Protein AF-A0A0F9TYP6-F1 (afdb_monomer_lite)

Foldseek 3Di:
DPPDPVVLVVLLVVLLVVCCVVPNLPDPDDPVVLVVQLVVLVVQLVVCVVVVPPVSVSVSVSSNSNSVVSVCVSVVDDDPPPPDDDDDDD

pLDDT: mean 87.06, std 16.46, range [35.16, 98.81]

Organism: NCBI:txid412755

Secondary structure (DSSP, 8-state):
----HHHHHHHHHHHHHHHHHHH-S-----HHHHHHHHHHHHHHHHHHHHHT-HHHHHHHHHHHHHHHHHHHHHTT--PPPTTS------

Sequence (90 aa):
MNFTFEGVTHAVYSERQRQDIKWGSQRHLDDTLWATILGEEYGELCEAILERDEEGMVKEAIQVAAVCFAFLEQRGFRVPPEDEGCYEQA

Structure (mmCIF, N/CA/C/O backbone):
data_AF-A0A0F9TYP6-F1
#
_entry.id   AF-A0A0F9TYP6-F1
#
loop_
_atom_site.group_PDB
_atom_site.id
_atom_site.type_symbol
_atom_site.label_atom_id
_atom_site.label_alt_id
_atom_site.label_comp_id
_atom_site.label_asym_id
_atom_site.label_entity_id
_atom_site.label_seq_id
_atom_site.pdbx_PDB_ins_code
_atom_site.Cartn_x
_atom_site.Cartn_y
_atom_site.Cartn_z
_atom_site.occupancy
_atom_site.B_iso_or_equiv
_atom_site.auth_seq_id
_atom_site.auth_comp_id
_atom_site.auth_asym_id
_atom_site.auth_atom_id
_atom_site.pdbx_PDB_model_num
ATOM 1 N N . MET A 1 1 ? -21.376 12.473 4.017 1.00 46.97 1 MET A N 1
ATOM 2 C CA . MET A 1 1 ? -20.317 12.504 2.988 1.00 46.97 1 MET A CA 1
ATOM 3 C C . MET A 1 1 ? -20.649 11.435 1.966 1.00 46.97 1 MET A C 1
ATOM 5 O O . MET A 1 1 ? -20.881 10.307 2.375 1.00 46.97 1 MET A O 1
ATOM 9 N N . ASN A 1 2 ? -20.753 11.781 0.680 1.00 47.97 2 ASN A N 1
ATOM 10 C CA . ASN A 1 2 ? -20.837 10.771 -0.374 1.00 47.97 2 ASN A CA 1
ATOM 11 C C . ASN A 1 2 ? -19.426 10.217 -0.572 1.00 47.97 2 ASN A C 1
ATOM 13 O O . ASN A 1 2 ? -18.573 10.904 -1.127 1.00 47.97 2 ASN A O 1
ATOM 17 N N . PHE A 1 3 ? -19.173 9.014 -0.066 1.00 60.25 3 PHE A N 1
ATOM 18 C CA . PHE A 1 3 ? -17.945 8.284 -0.356 1.00 60.25 3 PHE A CA 1
ATOM 19 C C . PHE A 1 3 ? -18.089 7.698 -1.756 1.00 60.25 3 PHE A C 1
ATOM 21 O O . PHE A 1 3 ? -18.687 6.642 -1.947 1.00 60.25 3 PHE A O 1
ATOM 28 N N . THR A 1 4 ? -17.650 8.454 -2.757 1.00 83.50 4 THR A N 1
ATOM 29 C CA . THR A 1 4 ? -17.686 8.006 -4.144 1.00 83.50 4 THR A CA 1
ATOM 30 C C . THR A 1 4 ? -16.445 7.171 -4.429 1.00 83.50 4 THR A C 1
ATOM 32 O O . THR A 1 4 ? -15.371 7.409 -3.874 1.00 83.50 4 THR A O 1
ATOM 35 N N . PHE A 1 5 ? -16.592 6.195 -5.320 1.00 84.88 5 PHE A N 1
ATOM 36 C CA . PHE A 1 5 ? -15.472 5.460 -5.905 1.00 84.88 5 PHE A CA 1
ATOM 37 C C . PHE A 1 5 ? -14.347 6.413 -6.359 1.00 84.88 5 PHE A C 1
ATOM 39 O O . PHE A 1 5 ? -13.174 6.186 -6.075 1.00 84.88 5 PHE A O 1
ATOM 46 N N . GLU A 1 6 ? -14.722 7.546 -6.957 1.00 87.88 6 GLU A N 1
ATOM 47 C CA . GLU A 1 6 ? -13.810 8.617 -7.370 1.00 87.88 6 GLU A CA 1
ATOM 48 C C . GLU A 1 6 ? -12.955 9.148 -6.209 1.00 87.88 6 GLU A C 1
ATOM 50 O O . GLU A 1 6 ? -11.741 9.265 -6.348 1.00 87.88 6 GLU A O 1
ATOM 55 N N . GLY A 1 7 ? -13.549 9.409 -5.040 1.00 90.25 7 GLY A N 1
ATOM 56 C CA . GLY A 1 7 ? -12.809 9.895 -3.872 1.00 90.25 7 GLY A CA 1
ATOM 57 C C . GLY A 1 7 ? -11.762 8.895 -3.376 1.00 90.25 7 GLY A C 1
ATOM 58 O O . GLY A 1 7 ? -10.626 9.277 -3.099 1.00 90.25 7 GLY A O 1
ATOM 59 N N . VAL A 1 8 ? -12.119 7.608 -3.327 1.00 91.69 8 VAL A N 1
ATOM 60 C CA . VAL A 1 8 ? -11.192 6.538 -2.923 1.00 91.69 8 VAL A CA 1
ATOM 61 C C . VAL A 1 8 ? -10.059 6.395 -3.937 1.00 91.69 8 VAL A C 1
ATOM 63 O O . VAL A 1 8 ? -8.890 6.403 -3.559 1.00 91.69 8 VAL A O 1
ATOM 66 N N . THR A 1 9 ? -10.380 6.330 -5.231 1.00 92.56 9 THR A N 1
ATOM 67 C CA . THR A 1 9 ? -9.355 6.221 -6.285 1.00 92.56 9 THR A CA 1
ATOM 68 C C . THR A 1 9 ? -8.407 7.421 -6.305 1.00 92.56 9 THR A C 1
ATOM 70 O O . THR A 1 9 ? -7.199 7.239 -6.450 1.00 92.56 9 THR A O 1
ATOM 73 N N . HIS A 1 10 ? -8.913 8.637 -6.072 1.00 94.56 10 HIS A N 1
ATOM 74 C CA . HIS A 1 10 ? -8.081 9.832 -5.951 1.00 94.56 10 HIS A CA 1
ATOM 75 C C . HIS A 1 10 ? -7.132 9.760 -4.745 1.00 94.56 10 HIS A C 1
ATOM 77 O O . HIS A 1 10 ? -5.974 10.173 -4.845 1.00 94.56 10 HIS A O 1
ATOM 83 N N . ALA A 1 11 ? -7.593 9.231 -3.609 1.00 95.88 11 ALA A N 1
ATOM 84 C CA . ALA A 1 11 ? -6.757 9.060 -2.425 1.00 95.88 11 ALA A CA 1
ATOM 85 C C . ALA A 1 11 ? -5.618 8.056 -2.674 1.00 95.88 11 ALA A C 1
ATOM 87 O O . ALA A 1 11 ? -4.463 8.366 -2.387 1.00 95.88 11 ALA A O 1
ATOM 88 N N . VAL A 1 12 ? -5.919 6.915 -3.305 1.00 96.62 12 VAL A N 1
ATOM 89 C CA . VAL A 1 12 ? -4.910 5.917 -3.710 1.00 96.62 12 VAL A CA 1
ATOM 90 C C . VAL A 1 12 ? -3.900 6.514 -4.689 1.00 96.62 12 VAL A C 1
ATOM 92 O O . VAL A 1 12 ? -2.696 6.341 -4.515 1.00 96.62 12 VAL A O 1
ATOM 95 N N . TYR A 1 13 ? -4.363 7.273 -5.684 1.00 95.25 13 TYR A N 1
ATOM 96 C CA . TYR A 1 13 ? -3.477 7.960 -6.623 1.00 95.25 13 TYR A CA 1
ATOM 97 C C . TYR A 1 13 ? -2.559 8.977 -5.928 1.00 95.25 13 TYR A C 1
ATOM 99 O O . TYR A 1 13 ? -1.358 9.021 -6.192 1.00 95.25 13 TYR A O 1
ATOM 107 N N . SER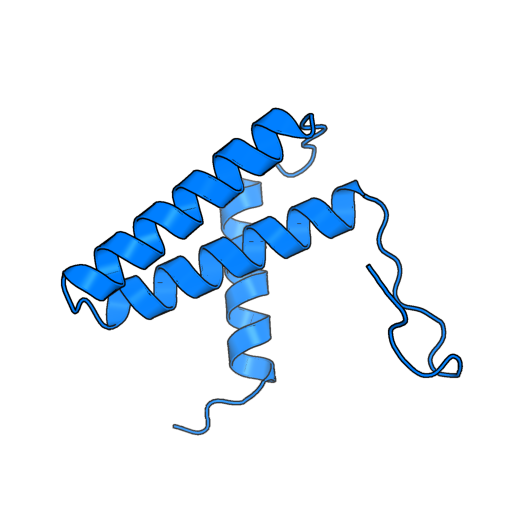 A 1 14 ? -3.102 9.771 -5.004 1.00 96.56 14 SER A N 1
ATOM 108 C CA . SER A 1 14 ? -2.322 10.753 -4.240 1.00 96.56 14 SER A CA 1
ATOM 109 C C . SER A 1 14 ? -1.254 10.070 -3.380 1.00 96.56 14 SER A C 1
ATOM 111 O O . SER A 1 14 ? -0.109 10.522 -3.324 1.00 96.56 14 SER A O 1
ATOM 113 N N . GLU A 1 15 ? -1.603 8.946 -2.754 1.00 97.50 15 GLU A N 1
ATOM 114 C CA . GLU A 1 15 ? -0.670 8.152 -1.961 1.00 97.50 15 GLU A CA 1
ATOM 115 C C . GLU A 1 15 ? 0.430 7.522 -2.826 1.00 97.50 15 GLU A C 1
ATOM 117 O O . GLU A 1 15 ? 1.611 7.622 -2.491 1.00 97.50 15 GLU A O 1
ATOM 122 N N . ARG A 1 16 ? 0.085 6.980 -4.003 1.00 94.62 16 ARG A N 1
ATOM 123 C CA . ARG A 1 16 ? 1.067 6.511 -4.997 1.00 94.62 16 ARG A CA 1
ATOM 124 C C . ARG A 1 16 ? 2.096 7.588 -5.332 1.00 94.62 16 ARG A C 1
ATOM 126 O O . ARG A 1 16 ? 3.298 7.327 -5.273 1.00 94.62 16 ARG A O 1
ATOM 133 N N . GLN A 1 17 ? 1.641 8.807 -5.624 1.00 94.94 17 GLN A N 1
ATOM 134 C CA . GLN A 1 17 ? 2.534 9.930 -5.913 1.00 94.94 17 GLN A CA 1
ATOM 135 C C . GLN A 1 17 ? 3.442 10.262 -4.725 1.00 94.94 17 GLN A C 1
ATOM 137 O O . GLN A 1 17 ? 4.642 10.477 -4.903 1.00 94.94 17 GLN A O 1
ATOM 142 N N . ARG A 1 18 ? 2.900 10.273 -3.502 1.00 95.81 18 ARG A N 1
ATOM 143 C CA . ARG A 1 18 ? 3.680 10.513 -2.281 1.00 95.81 18 ARG A CA 1
ATOM 144 C C . ARG A 1 18 ? 4.776 9.461 -2.100 1.00 95.81 18 ARG A C 1
ATOM 146 O O . ARG A 1 18 ? 5.921 9.822 -1.821 1.00 95.81 18 ARG A O 1
ATOM 153 N N . GLN A 1 19 ? 4.452 8.181 -2.282 1.00 93.25 19 GLN A N 1
ATOM 154 C CA . GLN A 1 19 ? 5.423 7.088 -2.190 1.00 93.25 19 GLN A CA 1
ATOM 155 C C . GLN A 1 19 ? 6.501 7.205 -3.272 1.00 93.25 19 GLN A C 1
ATOM 157 O O . GLN A 1 19 ? 7.678 7.011 -2.977 1.00 93.25 19 GLN A O 1
ATOM 162 N N . ASP A 1 20 ? 6.130 7.557 -4.502 1.00 92.19 20 ASP A N 1
ATOM 163 C CA . ASP A 1 20 ? 7.076 7.765 -5.605 1.00 92.19 20 ASP A CA 1
ATOM 164 C C . ASP A 1 20 ? 8.024 8.936 -5.358 1.00 92.19 20 ASP A C 1
ATOM 166 O O . ASP A 1 20 ? 9.206 8.848 -5.683 1.00 92.19 20 ASP A O 1
ATOM 170 N N . ILE A 1 21 ? 7.547 10.012 -4.732 1.00 93.12 21 ILE A N 1
ATOM 171 C CA . ILE A 1 21 ? 8.402 11.127 -4.311 1.00 93.12 21 ILE A CA 1
ATOM 172 C C . ILE A 1 21 ? 9.355 10.681 -3.196 1.00 93.12 21 ILE A C 1
ATOM 174 O O . ILE A 1 21 ? 10.537 11.023 -3.223 1.00 93.12 21 ILE A O 1
ATOM 178 N N . LYS A 1 22 ? 8.856 9.921 -2.215 1.00 90.38 22 LYS A N 1
ATOM 179 C CA . LYS A 1 22 ? 9.635 9.501 -1.042 1.00 90.38 22 LYS A CA 1
ATOM 180 C C . LYS A 1 22 ? 10.721 8.481 -1.388 1.00 90.38 22 LYS A C 1
ATOM 182 O O . LYS A 1 22 ? 11.813 8.545 -0.830 1.00 90.38 22 LYS A O 1
ATOM 187 N N . TRP A 1 23 ? 10.421 7.550 -2.288 1.00 87.31 23 TRP A N 1
ATOM 188 C CA . TRP A 1 23 ? 11.247 6.365 -2.535 1.00 87.31 23 TRP A CA 1
ATOM 189 C C . TRP A 1 23 ? 11.731 6.233 -3.988 1.00 87.31 23 TRP A C 1
ATOM 191 O O . TRP A 1 23 ? 12.460 5.298 -4.310 1.00 87.31 23 TRP A O 1
ATOM 201 N N . GLY A 1 24 ? 11.342 7.159 -4.867 1.00 83.50 24 GLY A N 1
ATOM 202 C CA . GLY A 1 24 ? 11.597 7.107 -6.308 1.00 83.50 24 GLY A CA 1
ATOM 203 C C . GLY A 1 24 ? 10.524 6.323 -7.073 1.00 83.50 24 GLY A C 1
ATOM 204 O O . GLY A 1 24 ? 9.932 5.381 -6.549 1.00 83.50 24 GLY A O 1
ATOM 205 N N . SER A 1 25 ? 10.274 6.697 -8.331 1.00 75.81 25 SER A N 1
ATOM 206 C CA . SER A 1 25 ? 9.272 6.055 -9.205 1.00 75.81 25 SER A CA 1
ATOM 207 C C . SER A 1 25 ? 9.831 4.932 -10.090 1.00 75.81 25 SER A C 1
ATOM 209 O O . SER A 1 25 ? 9.079 4.091 -10.569 1.00 75.81 25 SER A O 1
ATOM 211 N N . GLN A 1 26 ? 11.149 4.876 -10.307 1.00 65.31 26 GLN A N 1
ATOM 212 C CA . GLN A 1 26 ? 11.802 3.850 -11.135 1.00 65.31 26 GLN A CA 1
ATOM 213 C C . GLN A 1 26 ? 12.274 2.673 -10.285 1.00 65.31 26 GLN A C 1
ATOM 215 O O . GLN A 1 26 ? 13.471 2.427 -10.129 1.00 65.31 26 GLN A O 1
ATOM 220 N N . ARG A 1 27 ? 11.323 1.960 -9.687 1.00 70.81 27 ARG A N 1
ATOM 221 C CA . ARG A 1 27 ? 11.629 0.788 -8.876 1.00 70.81 27 ARG A CA 1
ATOM 222 C C . ARG A 1 27 ? 11.518 -0.457 -9.750 1.00 70.81 27 ARG A C 1
ATOM 224 O O . ARG A 1 27 ? 10.439 -0.792 -10.216 1.00 70.81 27 ARG A O 1
ATOM 231 N N . HIS A 1 28 ? 12.645 -1.116 -9.994 1.00 78.69 28 HIS A N 1
ATOM 232 C CA . HIS A 1 28 ? 12.673 -2.494 -10.479 1.00 78.69 28 HIS A CA 1
ATOM 233 C C . HIS A 1 28 ? 12.903 -3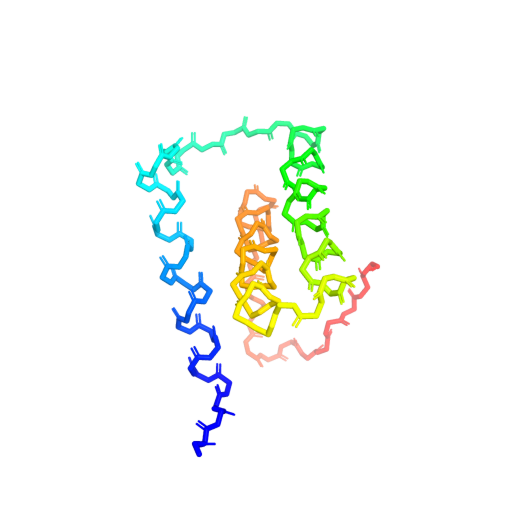.396 -9.269 1.00 78.69 28 HIS A C 1
ATOM 235 O O . HIS A 1 28 ? 14.022 -3.848 -9.035 1.00 78.69 28 HIS A O 1
ATOM 241 N N . LEU A 1 29 ? 11.865 -3.564 -8.448 1.00 88.62 29 LEU A N 1
ATOM 242 C CA . LEU A 1 29 ? 11.953 -4.416 -7.264 1.00 88.62 29 LEU A CA 1
ATOM 243 C C . LEU A 1 29 ? 11.732 -5.868 -7.677 1.00 88.62 29 LEU A C 1
ATOM 245 O O . LEU A 1 29 ? 10.923 -6.156 -8.563 1.00 88.62 29 LEU A O 1
ATOM 249 N N . ASP A 1 30 ? 12.445 -6.783 -7.035 1.00 93.88 30 ASP A N 1
ATOM 250 C CA . ASP A 1 30 ? 12.138 -8.202 -7.150 1.00 93.88 30 ASP A CA 1
ATOM 251 C C . ASP A 1 30 ? 10.837 -8.559 -6.406 1.00 93.88 30 ASP A C 1
ATOM 253 O O . ASP A 1 30 ? 10.306 -7.781 -5.608 1.00 93.88 30 ASP A O 1
ATOM 257 N N . ASP A 1 31 ? 10.310 -9.751 -6.687 1.00 93.44 31 ASP A N 1
ATOM 258 C CA . ASP A 1 31 ? 9.039 -10.221 -6.126 1.00 93.44 31 ASP A CA 1
ATOM 259 C C . ASP A 1 31 ? 9.077 -10.326 -4.589 1.00 93.44 31 ASP A C 1
ATOM 261 O O . ASP A 1 31 ? 8.056 -10.136 -3.930 1.00 93.44 31 ASP A O 1
ATOM 265 N N . THR A 1 32 ? 10.251 -10.592 -3.999 1.00 95.88 32 THR A N 1
ATOM 266 C CA . THR A 1 32 ? 10.389 -10.713 -2.539 1.00 95.88 32 THR A CA 1
ATOM 267 C C . THR A 1 32 ? 10.273 -9.346 -1.883 1.00 95.88 32 THR A C 1
ATOM 269 O O . THR A 1 32 ? 9.579 -9.201 -0.883 1.00 95.88 32 THR A O 1
ATOM 272 N N . LEU A 1 33 ? 10.902 -8.325 -2.460 1.00 94.44 33 LEU A N 1
ATOM 273 C CA . LEU A 1 33 ? 10.823 -6.965 -1.949 1.00 94.44 33 LEU A CA 1
ATOM 274 C C . LEU A 1 33 ? 9.415 -6.376 -2.105 1.00 94.44 33 LEU A C 1
ATOM 276 O O . LEU A 1 33 ? 8.945 -5.696 -1.196 1.00 94.44 33 LEU A O 1
ATOM 280 N N . TRP A 1 34 ? 8.705 -6.694 -3.191 1.00 95.00 34 TRP A N 1
ATOM 281 C CA . TRP A 1 34 ? 7.279 -6.368 -3.300 1.00 95.00 34 TRP A CA 1
ATOM 282 C C . TRP A 1 34 ? 6.440 -7.031 -2.211 1.00 95.00 34 TRP A C 1
ATOM 284 O O . TRP A 1 34 ? 5.617 -6.358 -1.591 1.00 95.00 34 TRP A O 1
ATOM 294 N N . ALA A 1 35 ? 6.663 -8.322 -1.952 1.00 96.38 35 ALA A N 1
ATOM 295 C CA . ALA A 1 35 ? 5.970 -9.035 -0.885 1.00 96.38 35 ALA A CA 1
ATOM 296 C C . ALA A 1 35 ? 6.267 -8.432 0.497 1.00 96.38 35 ALA A C 1
ATOM 298 O O . ALA A 1 35 ? 5.354 -8.315 1.310 1.00 96.38 35 ALA A O 1
ATOM 299 N N . THR A 1 36 ? 7.508 -8.001 0.745 1.00 97.25 36 THR A N 1
ATOM 300 C CA . THR A 1 36 ? 7.891 -7.306 1.981 1.00 97.25 36 THR A CA 1
ATOM 301 C C . THR A 1 36 ? 7.129 -5.997 2.145 1.00 97.25 36 THR A C 1
ATOM 303 O O . THR A 1 36 ? 6.475 -5.820 3.163 1.00 97.25 36 THR A O 1
ATOM 306 N N . ILE A 1 37 ? 7.145 -5.114 1.141 1.00 96.38 37 ILE A N 1
ATOM 307 C CA . ILE A 1 37 ? 6.472 -3.805 1.221 1.00 96.38 37 ILE A CA 1
ATOM 308 C C . ILE A 1 37 ? 4.960 -3.983 1.398 1.00 96.38 37 ILE A C 1
ATOM 310 O O . ILE A 1 37 ? 4.349 -3.335 2.239 1.00 96.38 37 ILE A O 1
ATOM 314 N N . LEU A 1 38 ? 4.345 -4.894 0.637 1.00 97.81 38 LEU A N 1
ATOM 315 C CA . LEU A 1 38 ? 2.922 -5.196 0.797 1.00 97.81 38 LEU A CA 1
ATOM 316 C C . LEU A 1 38 ? 2.617 -5.744 2.197 1.00 97.81 38 LEU A C 1
ATOM 318 O O . LEU A 1 38 ? 1.604 -5.383 2.793 1.00 97.81 38 LEU A O 1
ATOM 322 N N . GLY A 1 39 ? 3.481 -6.622 2.709 1.00 98.31 39 GLY A N 1
ATOM 323 C CA . GLY A 1 39 ? 3.357 -7.197 4.043 1.00 98.31 39 GLY A CA 1
ATOM 324 C C . GLY A 1 39 ? 3.488 -6.160 5.158 1.00 98.31 39 GLY A C 1
ATOM 325 O O . GLY A 1 39 ? 2.760 -6.263 6.142 1.00 98.31 39 GLY A O 1
ATOM 326 N N . GLU A 1 40 ? 4.362 -5.165 4.995 1.00 98.38 40 GLU A N 1
ATOM 327 C CA . GLU A 1 40 ? 4.507 -4.034 5.919 1.00 98.38 40 GLU A CA 1
ATOM 328 C C . GLU A 1 40 ? 3.202 -3.232 6.006 1.00 98.38 40 GLU A C 1
ATOM 330 O O . GLU A 1 40 ? 2.604 -3.177 7.078 1.00 98.38 40 GLU A O 1
ATOM 335 N N . GLU A 1 41 ? 2.687 -2.722 4.881 1.00 98.38 41 GLU A N 1
ATOM 336 C CA . GLU A 1 41 ? 1.448 -1.920 4.870 1.00 98.38 41 GLU A CA 1
ATOM 337 C C . GLU A 1 41 ? 0.226 -2.730 5.346 1.00 98.38 41 GLU A C 1
ATOM 339 O O . GLU A 1 41 ? -0.653 -2.227 6.047 1.00 98.38 41 GLU A O 1
ATOM 344 N N . TYR A 1 42 ? 0.161 -4.021 4.997 1.00 98.81 42 TYR A N 1
ATOM 345 C CA . TYR A 1 42 ? -0.893 -4.911 5.488 1.00 98.81 42 TYR A CA 1
ATOM 346 C C . TYR A 1 42 ? -0.792 -5.147 7.001 1.00 98.81 42 TYR A C 1
ATOM 348 O O . TYR A 1 42 ? -1.816 -5.231 7.684 1.00 98.81 42 TYR A O 1
ATOM 356 N N . GLY A 1 43 ? 0.428 -5.250 7.531 1.00 98.75 43 GLY A N 1
ATOM 357 C CA . GLY A 1 43 ? 0.690 -5.338 8.963 1.00 98.75 43 GLY A CA 1
ATOM 358 C C . GLY A 1 43 ? 0.217 -4.090 9.707 1.00 98.75 43 GLY A C 1
ATOM 359 O O . GLY A 1 43 ? -0.520 -4.230 10.682 1.00 98.75 43 GLY A O 1
ATOM 360 N N . GLU A 1 44 ? 0.555 -2.898 9.205 1.00 98.75 44 GLU A N 1
ATOM 361 C CA . GLU A 1 44 ? 0.101 -1.616 9.772 1.00 98.75 44 GLU A CA 1
ATOM 362 C C . GLU A 1 44 ? -1.434 -1.504 9.739 1.00 98.75 44 GLU A C 1
ATOM 364 O O . GLU A 1 44 ? -2.058 -1.101 10.722 1.00 98.75 44 GLU A O 1
ATOM 369 N N . LEU A 1 45 ? -2.085 -1.961 8.660 1.00 98.81 45 LEU A N 1
ATOM 370 C CA . LEU A 1 45 ? -3.549 -2.029 8.605 1.00 98.81 45 LEU A CA 1
ATOM 371 C C . LEU A 1 45 ? -4.125 -2.967 9.676 1.00 98.81 45 LEU A C 1
ATOM 373 O O . LEU A 1 45 ? -5.119 -2.635 10.326 1.00 98.81 45 LEU A O 1
ATOM 377 N N . CYS A 1 46 ? -3.526 -4.144 9.869 1.00 98.81 46 CYS A N 1
ATOM 378 C CA . CYS A 1 46 ? -3.958 -5.078 10.909 1.00 98.81 46 CYS A CA 1
ATOM 379 C C . CYS A 1 46 ? -3.805 -4.471 12.309 1.00 98.81 46 CYS A C 1
ATOM 381 O O . CYS A 1 46 ? -4.697 -4.636 13.142 1.00 98.81 46 CYS A O 1
ATOM 383 N N . GLU A 1 47 ? -2.700 -3.771 12.561 1.00 98.81 47 GLU A N 1
ATOM 384 C CA . GLU A 1 47 ? -2.445 -3.062 13.815 1.00 98.81 47 GLU A CA 1
ATOM 385 C C . GLU A 1 47 ? -3.510 -1.988 14.064 1.00 98.81 47 GLU A C 1
ATOM 387 O O . GLU A 1 47 ? -4.197 -2.049 15.085 1.00 98.81 47 GLU A O 1
ATOM 392 N N . ALA A 1 48 ? -3.768 -1.108 13.091 1.00 98.75 48 ALA A N 1
ATOM 393 C CA . ALA A 1 48 ? -4.800 -0.076 13.205 1.00 98.75 48 ALA A CA 1
ATOM 394 C C . ALA A 1 48 ? -6.195 -0.666 13.495 1.00 98.75 48 ALA A C 1
ATOM 396 O O . ALA A 1 48 ? -6.946 -0.142 14.324 1.00 98.75 48 ALA A O 1
ATOM 397 N N . ILE A 1 49 ? -6.539 -1.802 12.870 1.00 98.69 49 ILE A N 1
ATOM 398 C CA . ILE A 1 49 ? -7.791 -2.527 13.143 1.00 98.69 49 ILE A CA 1
ATOM 399 C C . ILE A 1 49 ? -7.853 -3.011 14.597 1.00 98.69 49 ILE A C 1
ATOM 401 O O . ILE A 1 49 ? -8.884 -2.847 15.260 1.00 98.69 49 ILE A O 1
ATOM 405 N N . LEU A 1 50 ? -6.775 -3.620 15.095 1.00 98.69 50 LEU A N 1
ATOM 406 C CA . LEU A 1 50 ? -6.703 -4.146 16.461 1.00 98.69 50 LEU A CA 1
ATOM 407 C C . LEU A 1 50 ? -6.784 -3.030 17.507 1.00 98.69 50 LEU A C 1
ATOM 409 O O . LEU A 1 50 ? -7.460 -3.194 18.527 1.00 98.69 50 LEU A O 1
ATOM 413 N N . GLU A 1 51 ? -6.151 -1.893 17.231 1.00 98.56 51 GLU A N 1
ATOM 414 C CA . GLU A 1 51 ? -6.149 -0.713 18.098 1.00 98.56 51 GLU A CA 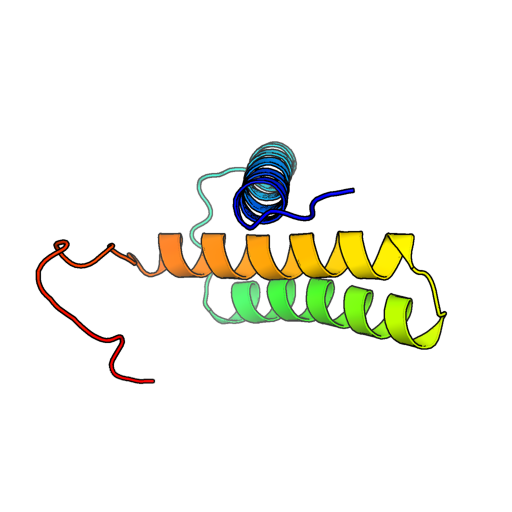1
ATOM 415 C C . GLU A 1 51 ? -7.438 0.111 18.016 1.00 98.56 51 GLU A C 1
ATOM 417 O O . GLU A 1 51 ? -7.679 0.970 18.865 1.00 98.56 51 GLU A O 1
ATOM 422 N N . ARG A 1 52 ? -8.319 -0.199 17.054 1.00 98.12 52 ARG A N 1
ATOM 423 C CA . ARG A 1 52 ? -9.538 0.568 16.755 1.00 98.12 52 ARG A CA 1
ATOM 424 C C . ARG A 1 52 ? -9.245 2.018 16.352 1.00 98.12 52 ARG A C 1
ATOM 426 O O . ARG A 1 52 ? -10.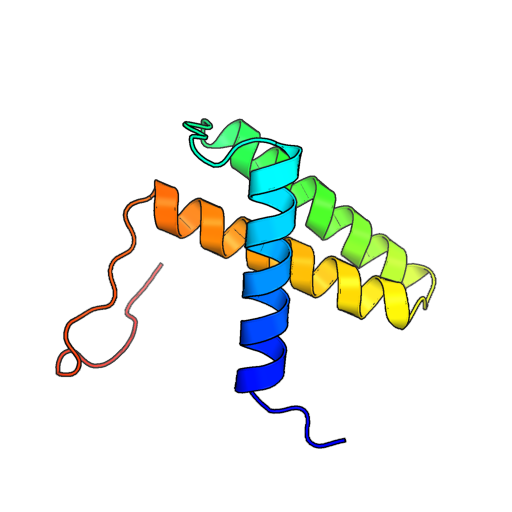046 2.908 16.637 1.00 98.12 52 ARG A O 1
ATOM 433 N N . ASP A 1 53 ? -8.122 2.241 15.679 1.00 98.38 53 ASP A N 1
ATOM 434 C CA . ASP A 1 53 ? -7.764 3.532 15.100 1.00 98.38 53 ASP A CA 1
ATOM 435 C C . ASP A 1 53 ? -8.472 3.717 13.749 1.00 98.38 53 ASP A C 1
ATOM 437 O O . ASP A 1 53 ? -8.017 3.230 12.716 1.00 98.38 53 ASP A O 1
ATOM 441 N N . GLU A 1 54 ? -9.618 4.402 13.751 1.00 97.69 54 GLU A N 1
ATOM 442 C CA . GLU A 1 54 ? -10.418 4.627 12.538 1.00 97.69 54 GLU A CA 1
ATOM 443 C C . GLU A 1 54 ? -9.659 5.413 11.454 1.00 97.69 54 GLU A C 1
ATOM 445 O O . GLU A 1 54 ? -9.839 5.144 10.264 1.00 97.69 54 GLU A O 1
ATOM 450 N N . GLU A 1 55 ? -8.809 6.370 11.842 1.00 97.25 55 GLU A N 1
ATOM 451 C CA . GLU A 1 55 ? -8.023 7.165 10.893 1.00 97.25 55 GLU A CA 1
ATOM 452 C C . GLU A 1 55 ? -6.886 6.324 10.307 1.00 97.25 55 GLU A C 1
ATOM 454 O O . GLU A 1 55 ? -6.718 6.283 9.082 1.00 97.25 55 GLU A O 1
ATOM 459 N N . GLY A 1 56 ? -6.174 5.588 11.167 1.00 98.00 56 GLY A N 1
ATOM 460 C CA . GLY A 1 56 ? -5.144 4.631 10.772 1.00 98.00 56 GLY A CA 1
ATOM 461 C C . GLY A 1 56 ? -5.680 3.577 9.809 1.00 98.00 56 GLY A C 1
ATOM 462 O O . GLY A 1 56 ? -5.111 3.379 8.741 1.00 98.00 56 GLY A O 1
ATOM 463 N N . MET A 1 57 ? -6.841 2.978 10.095 1.00 98.50 57 MET A N 1
ATOM 464 C CA . MET A 1 57 ? -7.451 1.973 9.213 1.00 98.50 57 MET A CA 1
ATOM 465 C C . MET A 1 57 ? -7.650 2.492 7.786 1.00 98.50 57 MET A C 1
ATOM 467 O O . MET A 1 57 ? -7.341 1.795 6.819 1.00 98.50 57 MET A O 1
ATOM 471 N N . VAL A 1 58 ? -8.173 3.714 7.637 1.00 97.19 58 VAL A N 1
ATOM 472 C CA . VAL A 1 58 ? -8.394 4.313 6.313 1.00 97.19 58 VAL A CA 1
ATOM 473 C C . VAL A 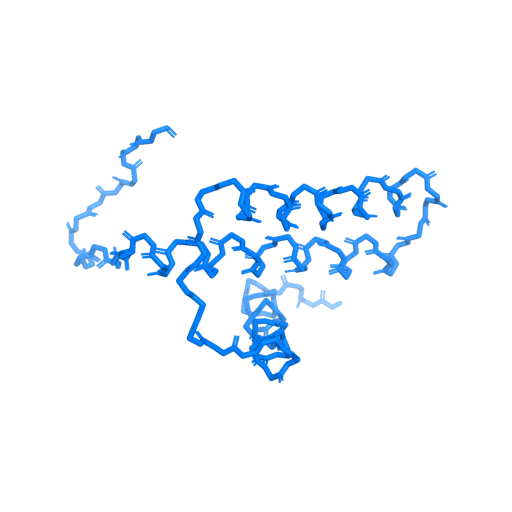1 58 ? -7.061 4.613 5.635 1.00 97.19 58 VAL A C 1
ATOM 475 O O . VAL A 1 58 ? -6.898 4.302 4.453 1.00 97.19 58 VAL A O 1
ATOM 478 N N . LYS A 1 59 ? -6.109 5.190 6.373 1.00 97.88 59 LYS A N 1
ATOM 479 C CA . LYS A 1 59 ? -4.772 5.508 5.870 1.00 97.88 59 LYS A CA 1
ATOM 480 C C . LYS A 1 59 ? -4.052 4.258 5.361 1.00 97.88 59 LYS A C 1
ATOM 482 O O . LYS A 1 59 ? -3.638 4.243 4.203 1.00 97.88 59 LYS A O 1
ATOM 487 N N . GLU A 1 60 ? -3.965 3.203 6.165 1.00 98.56 60 GLU A N 1
ATOM 488 C CA . GLU A 1 60 ? -3.201 2.007 5.798 1.00 98.56 60 GLU A CA 1
ATOM 489 C C . GLU A 1 60 ? -3.890 1.192 4.704 1.00 98.56 60 GLU A C 1
ATOM 491 O O . GLU A 1 60 ? -3.226 0.668 3.812 1.00 98.56 60 GLU A O 1
ATOM 496 N N . ALA A 1 61 ? -5.227 1.175 4.652 1.00 98.44 61 ALA A N 1
ATOM 497 C CA . ALA A 1 61 ? -5.938 0.570 3.526 1.00 98.44 61 ALA A CA 1
ATOM 498 C C . ALA A 1 61 ? -5.614 1.267 2.189 1.00 98.44 61 ALA A C 1
ATOM 500 O O . ALA A 1 61 ? -5.475 0.603 1.157 1.00 98.44 61 ALA A O 1
ATOM 501 N N . ILE A 1 62 ? -5.463 2.598 2.197 1.00 98.25 62 ILE A N 1
ATOM 502 C CA . ILE A 1 62 ? -5.035 3.363 1.018 1.00 98.25 62 ILE A CA 1
ATOM 503 C C . ILE A 1 62 ? -3.585 3.017 0.650 1.00 98.25 62 ILE A C 1
ATOM 505 O O . ILE A 1 62 ? -3.303 2.834 -0.537 1.00 98.25 62 ILE A O 1
ATOM 509 N N . GLN A 1 63 ? -2.681 2.883 1.630 1.00 98.25 63 GLN A N 1
ATOM 510 C CA . GLN A 1 63 ? -1.286 2.509 1.369 1.00 98.25 63 GLN A CA 1
ATOM 511 C C . GLN A 1 63 ? -1.171 1.096 0.775 1.00 98.25 63 GLN A C 1
ATOM 513 O O . GLN A 1 63 ? -0.501 0.920 -0.244 1.00 98.25 63 GLN A O 1
ATOM 518 N N . VAL A 1 64 ? -1.905 0.114 1.315 1.00 98.56 64 VAL A N 1
ATOM 519 C CA . VAL A 1 64 ? -1.987 -1.250 0.757 1.00 98.56 64 VAL A CA 1
ATOM 520 C C . VAL A 1 64 ? -2.448 -1.218 -0.702 1.00 98.56 64 VAL A C 1
ATOM 522 O O . VAL A 1 64 ? -1.817 -1.819 -1.575 1.00 98.56 64 VAL A O 1
ATOM 525 N N . ALA A 1 65 ? -3.525 -0.484 -1.001 1.00 98.12 65 ALA A N 1
ATOM 526 C CA . ALA A 1 65 ? -4.024 -0.351 -2.369 1.00 98.12 65 ALA A CA 1
ATOM 527 C C . ALA A 1 65 ? -2.988 0.301 -3.302 1.00 98.12 65 ALA A C 1
ATOM 529 O O . ALA A 1 65 ? -2.800 -0.158 -4.432 1.00 98.12 65 ALA A O 1
ATOM 530 N N . ALA A 1 66 ? -2.278 1.328 -2.826 1.00 97.00 66 ALA A N 1
ATOM 531 C CA . ALA A 1 66 ? -1.203 1.968 -3.573 1.00 97.00 66 ALA A CA 1
ATOM 532 C C . ALA A 1 66 ? -0.070 0.974 -3.894 1.00 97.00 66 ALA A C 1
ATOM 534 O O . ALA A 1 66 ? 0.371 0.897 -5.040 1.00 97.00 66 ALA A O 1
ATOM 535 N N . VAL A 1 67 ? 0.359 0.140 -2.945 1.00 96.44 67 VAL A N 1
ATOM 536 C CA . VAL A 1 67 ? 1.390 -0.879 -3.214 1.00 96.44 67 VAL A CA 1
ATOM 537 C C . VAL A 1 67 ? 0.925 -1.878 -4.277 1.00 96.44 67 VAL A C 1
ATOM 539 O O . VAL A 1 67 ? 1.673 -2.159 -5.216 1.00 96.44 67 VAL A O 1
ATOM 542 N N . CYS A 1 68 ? -0.321 -2.353 -4.202 1.00 96.31 68 CYS A N 1
ATOM 543 C CA . CYS A 1 68 ? -0.890 -3.253 -5.210 1.00 96.31 68 CYS A CA 1
ATOM 544 C C . CYS A 1 68 ? -0.893 -2.635 -6.617 1.00 96.31 68 CYS A C 1
ATOM 546 O O . CYS A 1 68 ? -0.559 -3.311 -7.591 1.00 96.31 68 CYS A O 1
ATOM 548 N N . PHE A 1 69 ? -1.234 -1.350 -6.738 1.00 94.06 69 PHE A N 1
ATOM 549 C CA . PHE A 1 69 ? -1.239 -0.649 -8.025 1.00 94.06 69 PHE A CA 1
ATOM 550 C C . PHE A 1 69 ? 0.178 -0.542 -8.593 1.00 94.06 69 PHE A C 1
ATOM 552 O O . PHE A 1 69 ? 0.401 -0.894 -9.750 1.00 94.06 69 PHE A O 1
ATOM 559 N N . ALA A 1 70 ? 1.144 -0.138 -7.764 1.00 93.00 70 ALA A N 1
ATOM 560 C CA . ALA A 1 70 ? 2.546 -0.042 -8.165 1.00 93.00 70 ALA A CA 1
ATOM 561 C C . ALA A 1 70 ? 3.108 -1.400 -8.626 1.00 93.00 70 ALA A C 1
ATOM 563 O O . ALA A 1 70 ? 3.818 -1.487 -9.631 1.00 93.00 70 ALA A O 1
ATOM 564 N N . PHE A 1 71 ? 2.749 -2.475 -7.920 1.00 93.69 71 PHE A N 1
ATOM 565 C CA . PHE A 1 71 ? 3.126 -3.832 -8.297 1.00 93.69 71 PHE A CA 1
ATOM 566 C C . PHE A 1 71 ? 2.551 -4.214 -9.667 1.00 93.69 71 PHE A C 1
ATOM 568 O O . PHE A 1 71 ? 3.300 -4.636 -10.549 1.00 93.69 71 PHE A O 1
ATOM 575 N N . LEU A 1 72 ? 1.246 -4.016 -9.888 1.00 92.88 72 LEU A N 1
ATOM 576 C CA . LEU A 1 72 ? 0.592 -4.297 -11.172 1.00 92.88 72 LEU A CA 1
ATOM 577 C C . LEU A 1 72 ? 1.221 -3.506 -12.328 1.00 92.88 72 LEU A C 1
ATOM 579 O O . LEU A 1 72 ? 1.464 -4.070 -13.398 1.00 92.88 72 LEU A O 1
ATOM 583 N N . GLU A 1 73 ? 1.540 -2.229 -12.113 1.00 90.12 73 GLU A N 1
ATOM 584 C CA . GLU A 1 73 ? 2.253 -1.390 -13.082 1.00 90.12 73 GLU A CA 1
ATOM 585 C C . GLU A 1 73 ? 3.609 -2.002 -13.461 1.00 90.12 73 GLU A C 1
ATOM 587 O O . GLU A 1 73 ? 3.901 -2.156 -14.652 1.00 90.12 73 GLU A O 1
ATOM 592 N N . GLN A 1 74 ? 4.406 -2.431 -12.473 1.00 90.81 74 GLN A N 1
ATOM 593 C CA . GLN A 1 74 ? 5.692 -3.090 -12.723 1.00 90.81 74 GLN A CA 1
ATOM 594 C C . GLN A 1 74 ? 5.519 -4.426 -13.461 1.00 90.81 74 GLN A C 1
ATOM 596 O O . GLN A 1 74 ? 6.322 -4.761 -14.335 1.00 90.81 74 GLN A O 1
ATOM 601 N N . ARG A 1 75 ? 4.461 -5.186 -13.150 1.00 90.44 75 ARG A N 1
ATOM 602 C CA . ARG A 1 75 ? 4.108 -6.434 -13.851 1.00 90.44 75 ARG A CA 1
ATOM 603 C C . ARG A 1 75 ? 3.608 -6.204 -15.279 1.00 90.44 75 ARG A C 1
ATOM 605 O O . ARG A 1 75 ? 3.392 -7.172 -16.004 1.00 90.44 75 ARG A O 1
ATOM 612 N N . GLY A 1 76 ? 3.465 -4.948 -15.697 1.00 89.56 76 GLY A N 1
ATOM 613 C CA . GLY A 1 76 ? 3.028 -4.588 -17.035 1.00 89.56 76 GLY A CA 1
ATOM 614 C C . GLY A 1 76 ? 1.525 -4.730 -17.223 1.00 89.56 76 GLY A C 1
ATOM 615 O O . GLY A 1 76 ? 1.097 -4.956 -18.352 1.00 89.56 76 GLY A O 1
ATOM 616 N N . PHE A 1 77 ? 0.730 -4.589 -16.1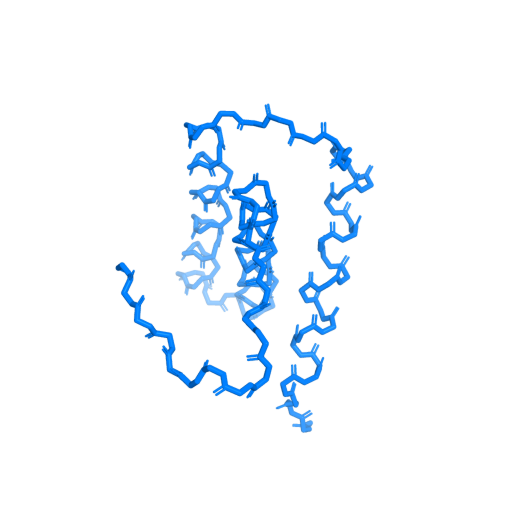54 1.00 87.56 77 PHE A N 1
ATOM 617 C CA . PHE A 1 77 ? -0.725 -4.561 -16.260 1.00 87.56 77 PHE A CA 1
ATOM 618 C C . PHE A 1 77 ? -1.161 -3.534 -17.314 1.00 87.56 77 PHE A C 1
ATOM 620 O O . PHE A 1 77 ? -0.612 -2.428 -17.434 1.00 87.56 77 PHE A O 1
ATOM 627 N N . ARG A 1 78 ? -2.135 -3.933 -18.125 1.00 81.69 78 ARG A N 1
ATOM 628 C CA . ARG A 1 78 ? -2.766 -3.115 -19.156 1.00 81.69 78 ARG A CA 1
ATOM 629 C C . ARG A 1 78 ? -4.262 -3.287 -19.002 1.00 81.69 78 ARG A C 1
ATOM 631 O O . ARG A 1 78 ? -4.732 -4.405 -18.813 1.00 81.69 78 ARG A O 1
ATOM 638 N N . VAL A 1 79 ? -4.986 -2.178 -19.090 1.00 74.38 79 VAL A N 1
ATOM 639 C CA . VAL A 1 79 ? -6.444 -2.224 -19.153 1.00 74.38 79 VAL A CA 1
ATOM 640 C C . VAL A 1 79 ? -6.814 -2.896 -20.481 1.00 74.38 79 VAL A C 1
ATOM 642 O O . VAL A 1 79 ? -6.307 -2.455 -21.520 1.00 74.38 79 VAL A O 1
ATOM 645 N N . PRO A 1 80 ? -7.621 -3.971 -20.466 1.00 67.62 80 PRO A N 1
ATOM 646 C CA . PRO A 1 80 ? -8.154 -4.553 -21.690 1.00 67.62 80 PRO A CA 1
ATOM 647 C C . PRO A 1 80 ? -8.937 -3.491 -22.477 1.00 67.62 80 PRO A C 1
ATOM 649 O O . PRO A 1 80 ? -9.497 -2.578 -21.864 1.00 67.62 80 PRO A O 1
ATOM 652 N N . PRO A 1 81 ? -8.998 -3.572 -23.815 1.00 72.12 81 PRO A N 1
ATOM 653 C CA . PRO A 1 81 ? -9.917 -2.745 -24.592 1.00 72.12 81 PRO A CA 1
ATOM 654 C C . PRO A 1 81 ? -11.339 -2.852 -24.020 1.00 72.12 81 PRO A C 1
ATOM 656 O O . PRO A 1 81 ? -11.732 -3.927 -23.572 1.00 72.12 81 PRO A O 1
ATOM 659 N N . GLU A 1 82 ? -12.106 -1.757 -24.050 1.00 63.53 82 GLU A N 1
ATOM 660 C CA . GLU A 1 82 ? -13.438 -1.627 -23.416 1.00 63.53 82 GLU A CA 1
ATOM 661 C C . GLU A 1 82 ? -14.460 -2.711 -23.837 1.00 63.53 82 GLU A C 1
ATOM 663 O O . GLU A 1 82 ? -15.475 -2.898 -23.166 1.00 63.53 82 GLU A O 1
ATOM 668 N N . ASP A 1 83 ? -14.159 -3.471 -24.893 1.00 57.47 83 ASP A N 1
ATOM 669 C CA . ASP A 1 83 ? -15.018 -4.489 -25.496 1.00 57.47 83 ASP A CA 1
ATOM 670 C C . ASP A 1 83 ? -14.733 -5.933 -25.023 1.00 57.47 83 ASP A C 1
ATOM 672 O O . ASP A 1 83 ? -15.490 -6.847 -25.358 1.00 57.47 83 ASP A O 1
ATOM 676 N N . GLU A 1 84 ? -13.681 -6.178 -24.232 1.00 53.81 84 GLU A N 1
ATOM 677 C CA . GLU A 1 84 ? -13.352 -7.519 -23.721 1.00 53.81 84 GLU A CA 1
ATOM 678 C C . GLU A 1 84 ? -13.787 -7.666 -22.261 1.00 53.81 84 GLU A C 1
ATOM 680 O O . GLU A 1 84 ? -13.073 -7.373 -21.302 1.00 53.81 84 GLU A O 1
ATOM 685 N N . GLY A 1 85 ? -15.044 -8.084 -22.114 1.00 49.22 85 GLY A N 1
ATOM 686 C CA . GLY A 1 85 ? -15.693 -8.304 -20.835 1.00 49.22 85 GLY A CA 1
ATOM 687 C C . GLY A 1 85 ? -15.009 -9.352 -19.952 1.00 49.22 85 GLY A C 1
ATOM 688 O O . GLY A 1 85 ? -14.543 -10.386 -20.414 1.00 49.22 85 GLY A O 1
ATOM 689 N N . CYS A 1 86 ? -15.124 -9.088 -18.649 1.00 46.41 86 CYS A N 1
ATOM 690 C CA . CYS A 1 86 ? -14.921 -9.994 -17.522 1.00 46.41 86 CYS A CA 1
ATOM 691 C C . CYS A 1 86 ? -13.467 -10.406 -17.240 1.00 46.41 86 CYS A C 1
ATOM 693 O O . CYS A 1 86 ? -12.866 -11.213 -17.937 1.00 46.41 86 CYS A O 1
ATOM 695 N N . TYR A 1 87 ? -12.942 -9.888 -16.125 1.00 50.44 87 TYR A N 1
ATOM 696 C CA . TYR A 1 87 ? -11.713 -10.345 -15.486 1.00 50.44 87 TYR A CA 1
ATOM 697 C C . TYR A 1 87 ? -11.770 -11.862 -15.238 1.00 50.44 87 TYR A C 1
ATOM 699 O O . TYR A 1 87 ? -12.383 -12.314 -14.270 1.00 50.44 87 TYR A O 1
ATOM 707 N N . GLU A 1 88 ? -11.129 -12.651 -16.099 1.00 46.59 88 GLU A N 1
ATOM 708 C CA . GLU A 1 88 ? -10.793 -14.040 -15.806 1.00 46.59 88 GLU A CA 1
ATOM 709 C C . GLU A 1 88 ? -9.385 -14.130 -15.203 1.00 46.59 88 GLU A C 1
ATOM 711 O O . GLU A 1 88 ? -8.380 -13.899 -15.865 1.00 46.59 88 GLU A O 1
ATOM 716 N N . GLN A 1 89 ? -9.395 -14.523 -13.926 1.00 42.16 89 GLN A N 1
ATOM 717 C CA . GLN A 1 89 ? -8.495 -15.478 -13.271 1.00 42.16 89 GLN A CA 1
ATOM 718 C C . GLN A 1 89 ? -7.022 -15.092 -13.046 1.00 42.16 89 GLN A C 1
ATOM 720 O O . GLN A 1 89 ? -6.188 -15.134 -13.948 1.00 42.16 89 GLN A O 1
ATOM 725 N N . ALA A 1 90 ? -6.688 -14.932 -11.762 1.00 35.16 90 ALA A N 1
ATOM 726 C CA . ALA A 1 90 ? -5.839 -15.893 -11.048 1.00 35.16 90 ALA A CA 1
ATOM 727 C C . ALA A 1 90 ? -6.268 -15.968 -9.575 1.00 35.16 90 ALA A C 1
ATOM 729 O O . ALA A 1 90 ? -6.526 -14.891 -8.993 1.00 35.16 90 ALA A O 1
#

Radius of gyration: 14.82 Å; chains: 1; bounding box: 34×28×44 Å